Protein AF-A0A5J6Q6B4-F1 (afdb_monomer)

Mean predicted aligned error: 4.1 Å

Solvent-accessible surface area (backbone atoms only — not comparable to full-atom values): 9419 Å² total; per-residue (Å²): 109,71,76,55,42,54,51,43,48,58,53,52,36,74,78,33,78,74,41,65,88,65,75,86,45,68,27,27,78,85,43,64,30,47,62,77,68,74,55,54,75,62,76,58,78,70,66,47,78,74,52,75,42,53,40,29,27,14,18,71,31,67,69,42,39,52,52,50,44,56,54,32,71,78,37,67,80,36,20,26,33,54,48,45,42,50,35,37,50,34,29,78,70,67,76,36,94,55,46,34,32,31,37,36,33,83,40,96,67,51,51,74,44,57,36,27,33,21,78,83,72,52,39,29,32,73,55,96,90,38,59,38,54,40,46,49,38,49,45,4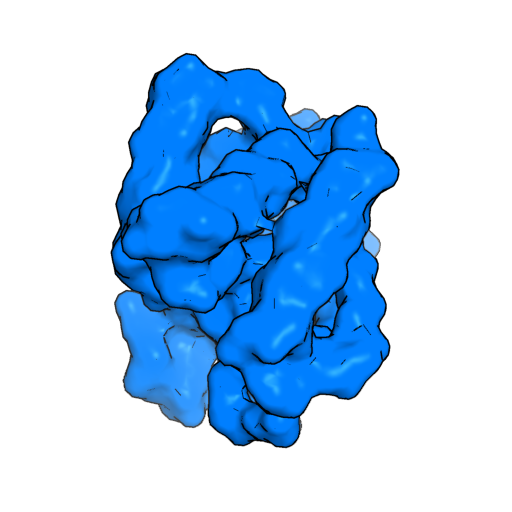5,18,54,29,48,28,36,54,97,66,94,32,43,78,76,57,64,53,90,35,30,29,35,75,36,96,35,63,73,60,23,72,77,85

Radius of gyration: 15.48 Å; Cα contacts (8 Å, |Δi|>4): 345; chains: 1; bounding box: 38×37×41 Å

Secondary structure (DSSP, 8-state):
-HHHHHHHHHHHHHH-GGGTTPPP----SSSBSHHHHH--SS-SS-EEEEEEEEEEEEEE-HHHHHHHHHHHHH-TT-BHHHHHHHHHHHHHTTS-S---SEEEE--SSPEEEEEEEETTS-EEEEETTEEEE-EEHHHHGGGEEE-SSS-TT---TT-EEEE-SSHHHHHT-

pLDDT: mean 91.41, std 6.98, range [63.97, 98.31]

Structure (mmCIF, N/CA/C/O backbone):
data_AF-A0A5J6Q6B4-F1
#
_entry.id   AF-A0A5J6Q6B4-F1
#
loop_
_atom_site.group_PDB
_atom_site.id
_atom_site.type_symbol
_atom_site.label_atom_id
_atom_site.label_alt_id
_atom_site.label_comp_id
_atom_site.label_asym_id
_atom_site.label_entity_id
_atom_site.label_seq_id
_atom_site.pdbx_PDB_ins_code
_atom_site.Cartn_x
_atom_site.Cartn_y
_atom_site.Cartn_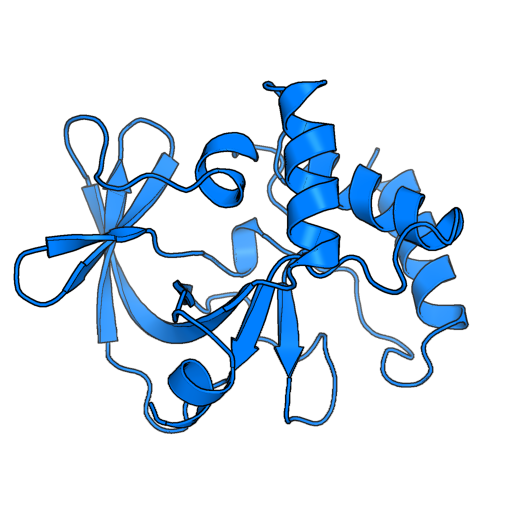z
_atom_site.occupancy
_atom_site.B_iso_or_equiv
_atom_site.auth_seq_id
_atom_site.auth_comp_id
_atom_site.auth_asym_id
_atom_site.auth_atom_id
_atom_site.pdbx_PDB_model_num
ATOM 1 N N . MET A 1 1 ? -0.002 9.922 18.177 1.00 70.31 1 MET A N 1
ATOM 2 C CA . MET A 1 1 ? -0.446 9.210 16.957 1.00 70.31 1 MET A CA 1
ATOM 3 C C . MET A 1 1 ? -0.361 7.689 17.109 1.00 70.31 1 MET A C 1
ATOM 5 O O . MET A 1 1 ? -1.382 7.039 16.947 1.00 70.31 1 MET A O 1
ATOM 9 N N . GLU A 1 2 ? 0.785 7.108 17.491 1.00 70.81 2 GLU A N 1
ATOM 10 C CA . GLU A 1 2 ? 0.949 5.637 17.597 1.00 70.81 2 GLU A CA 1
ATOM 11 C C . GLU A 1 2 ? -0.019 4.960 18.585 1.00 70.81 2 GLU A C 1
ATOM 13 O O . GLU A 1 2 ? -0.720 4.022 18.220 1.00 70.81 2 GLU A O 1
ATOM 18 N N . LYS A 1 3 ? -0.184 5.511 19.796 1.00 77.00 3 LYS A N 1
ATOM 19 C CA . LYS A 1 3 ? -1.191 5.011 20.755 1.00 77.00 3 LYS A CA 1
ATOM 20 C C . LYS A 1 3 ? -2.625 5.053 20.200 1.00 77.00 3 LYS A C 1
ATOM 22 O O . LYS A 1 3 ? -3.448 4.216 20.550 1.00 77.00 3 LYS A O 1
ATOM 27 N N . SER A 1 4 ? -2.921 6.022 19.329 1.00 90.31 4 SER A N 1
ATOM 28 C CA . SER A 1 4 ? -4.249 6.184 18.724 1.00 90.31 4 SER A CA 1
ATOM 29 C C . SER A 1 4 ? -4.493 5.163 17.610 1.00 90.31 4 SER A C 1
ATOM 31 O O . SER A 1 4 ? -5.561 4.560 17.587 1.00 90.31 4 SER A O 1
ATOM 33 N N . ILE A 1 5 ? -3.512 4.902 16.735 1.00 93.56 5 ILE A N 1
ATOM 34 C CA . ILE A 1 5 ? -3.674 3.895 15.671 1.00 93.56 5 ILE A CA 1
ATOM 35 C C . ILE A 1 5 ? -3.761 2.472 16.240 1.00 93.56 5 ILE A C 1
ATOM 37 O O . ILE A 1 5 ? -4.563 1.678 15.761 1.00 93.56 5 ILE A O 1
ATOM 41 N N . GLU A 1 6 ? -3.015 2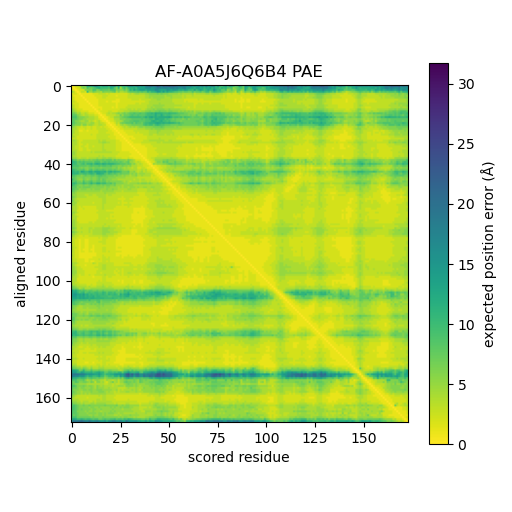.157 17.304 1.00 94.00 6 GLU A N 1
ATOM 42 C CA . GLU A 1 6 ? -3.140 0.860 17.983 1.00 94.00 6 GLU A CA 1
ATOM 43 C C . GLU A 1 6 ? -4.516 0.656 18.617 1.00 94.00 6 GLU A C 1
ATOM 45 O O . GLU A 1 6 ? -5.052 -0.450 18.592 1.00 94.00 6 GLU A O 1
ATOM 50 N N . MET A 1 7 ? -5.099 1.714 19.182 1.00 94.56 7 MET A N 1
ATOM 51 C CA . MET A 1 7 ? -6.453 1.661 19.723 1.00 94.56 7 MET A CA 1
ATOM 52 C C . MET A 1 7 ? -7.480 1.394 18.618 1.00 94.56 7 MET A C 1
ATOM 54 O O . MET A 1 7 ? -8.309 0.504 18.779 1.00 94.56 7 MET A O 1
ATOM 58 N N . LEU A 1 8 ? -7.393 2.103 17.487 1.00 95.31 8 LEU A N 1
ATOM 59 C CA . LEU A 1 8 ? -8.273 1.873 16.335 1.00 95.31 8 LEU A CA 1
ATOM 60 C C . LEU A 1 8 ? -8.125 0.454 15.776 1.00 95.31 8 LEU A C 1
ATOM 62 O O . LEU A 1 8 ? -9.121 -0.186 15.457 1.00 95.31 8 LEU A O 1
ATOM 66 N N . TRP A 1 9 ? -6.896 -0.062 15.714 1.00 95.19 9 TRP A N 1
ATOM 67 C CA . TRP A 1 9 ? -6.642 -1.446 15.323 1.00 95.19 9 TRP A CA 1
ATOM 68 C C . TRP A 1 9 ?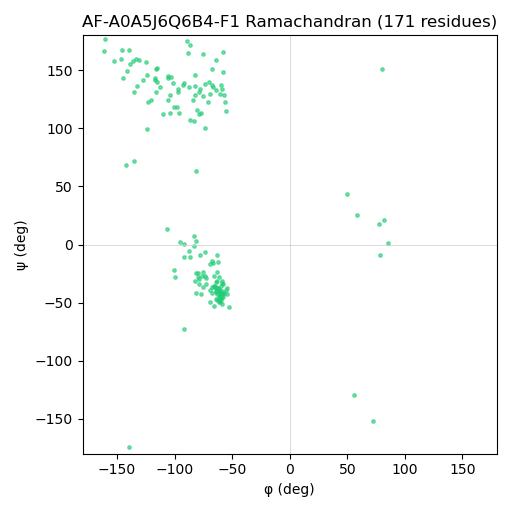 -7.320 -2.434 16.269 1.00 95.19 9 TRP A C 1
ATOM 70 O O . TRP A 1 9 ? -8.050 -3.308 15.822 1.00 95.19 9 TRP A O 1
ATOM 80 N N . LYS A 1 10 ? -7.145 -2.268 17.586 1.00 93.75 10 LYS A N 1
ATOM 81 C CA . LYS A 1 10 ? -7.800 -3.124 18.587 1.00 93.75 10 LYS A CA 1
ATOM 82 C C . LYS A 1 10 ? -9.323 -3.090 18.487 1.00 93.75 10 LYS A C 1
ATOM 84 O O . LYS A 1 10 ? -9.944 -4.094 18.810 1.00 93.75 10 LYS A O 1
ATOM 89 N N . LEU A 1 11 ? -9.913 -1.958 18.102 1.00 93.06 11 LEU A N 1
ATOM 90 C CA . LEU A 1 11 ? -11.351 -1.870 17.851 1.00 93.06 11 LEU A CA 1
ATOM 91 C C . LEU A 1 11 ? -11.734 -2.658 16.599 1.00 93.06 11 LEU A C 1
ATOM 93 O O . LEU A 1 11 ? -12.592 -3.522 16.694 1.00 93.06 11 LEU A O 1
ATOM 97 N N . TYR A 1 12 ? -11.027 -2.457 15.486 1.00 92.44 12 TYR A N 1
ATOM 98 C CA . TYR A 1 12 ? -11.245 -3.230 14.260 1.00 92.44 12 TYR A CA 1
ATOM 99 C C . TYR A 1 12 ? -11.146 -4.750 14.491 1.00 92.44 12 TYR A C 1
ATOM 101 O O . TYR A 1 12 ? -12.014 -5.492 14.050 1.00 92.44 12 TYR A O 1
ATOM 109 N N . LEU A 1 13 ? -10.165 -5.215 15.274 1.00 92.25 13 LEU A N 1
ATOM 110 C CA . LEU A 1 13 ? -10.020 -6.637 15.616 1.00 92.25 13 LEU A CA 1
ATOM 111 C C . LEU A 1 13 ? -11.185 -7.232 16.416 1.00 92.25 13 LEU A C 1
ATOM 113 O O . LEU A 1 13 ? -11.331 -8.450 16.454 1.00 92.25 13 LEU A O 1
ATOM 117 N N . LYS A 1 14 ? -11.962 -6.415 17.135 1.00 90.06 14 LYS A N 1
ATOM 118 C CA . LYS A 1 14 ? -13.139 -6.919 17.861 1.00 90.06 14 LYS A CA 1
ATOM 119 C C . LYS A 1 14 ? -14.270 -7.273 16.906 1.00 90.06 14 LYS A C 1
ATOM 121 O O . LYS A 1 14 ? -15.056 -8.160 17.225 1.00 90.06 14 LYS A O 1
ATOM 126 N N . ASP A 1 15 ? -14.318 -6.585 15.772 1.00 85.00 15 ASP A N 1
ATOM 127 C CA . ASP A 1 15 ? -15.371 -6.718 14.773 1.00 85.00 15 ASP A CA 1
ATOM 128 C C . ASP A 1 15 ? -15.020 -7.766 13.699 1.00 85.00 15 ASP A C 1
ATOM 130 O O . ASP A 1 15 ? -15.891 -8.156 12.925 1.00 85.00 15 ASP A O 1
ATOM 134 N N . ASP A 1 16 ? -13.769 -8.246 13.670 1.00 83.00 16 ASP A N 1
ATOM 135 C CA . ASP A 1 16 ? -13.255 -9.196 12.677 1.00 83.00 16 ASP A CA 1
ATOM 136 C C . ASP A 1 16 ? -12.676 -10.466 13.352 1.00 83.00 16 ASP A C 1
ATOM 138 O O . ASP A 1 16 ? -11.543 -10.450 13.855 1.00 83.00 16 ASP A O 1
ATOM 142 N N . PRO A 1 17 ? -13.440 -11.578 13.409 1.00 78.19 17 PRO A N 1
ATOM 143 C CA . PRO A 1 17 ? -13.019 -12.799 14.095 1.00 78.19 17 PRO A CA 1
ATOM 144 C C . PRO A 1 17 ? -11.805 -13.466 13.440 1.00 78.19 17 PRO A C 1
ATOM 146 O O . PRO A 1 17 ? -11.020 -14.102 14.150 1.00 78.19 17 PRO A O 1
ATOM 149 N N . ASP A 1 18 ? -11.607 -13.270 12.133 1.00 80.81 18 ASP A N 1
ATOM 150 C CA . ASP A 1 18 ? -10.464 -13.815 11.398 1.00 80.81 18 ASP A CA 1
ATOM 151 C C . ASP A 1 18 ? -9.162 -13.120 11.818 1.00 80.81 18 ASP A C 1
ATOM 153 O O . ASP A 1 18 ? -8.069 -13.630 11.615 1.00 80.81 18 ASP A O 1
ATOM 157 N N . LEU A 1 19 ? -9.233 -11.960 12.466 1.00 84.44 19 LEU A N 1
ATOM 158 C CA . LEU A 1 19 ? -8.049 -11.208 12.875 1.00 84.44 19 LEU A CA 1
ATOM 159 C C . LEU A 1 19 ? -7.774 -11.273 14.375 1.00 84.44 19 LEU A C 1
ATOM 161 O O . LEU A 1 19 ? -6.929 -10.533 14.895 1.00 84.44 19 LEU A O 1
ATOM 165 N N . LYS A 1 20 ? -8.433 -12.186 15.094 1.00 80.50 20 LYS A N 1
ATOM 166 C CA . LYS A 1 20 ? -8.276 -12.316 16.543 1.00 80.50 20 LYS A CA 1
ATOM 167 C C . LYS A 1 20 ? -6.804 -12.520 16.929 1.00 80.50 20 LYS A C 1
ATOM 169 O O . LYS A 1 20 ? -6.188 -13.540 16.644 1.00 80.50 20 LYS A O 1
ATOM 174 N N . GLY A 1 21 ? -6.247 -11.539 17.642 1.00 82.62 21 GLY A N 1
ATOM 175 C CA . GLY A 1 21 ? -4.860 -11.565 18.122 1.00 82.62 21 GLY A CA 1
ATOM 176 C C . GLY A 1 21 ? -3.809 -11.075 17.119 1.00 82.62 21 GLY A C 1
ATOM 177 O O . GLY A 1 21 ? -2.623 -11.047 17.461 1.00 82.62 21 GLY A O 1
ATOM 178 N N . ALA A 1 22 ? -4.206 -10.637 15.921 1.00 88.56 22 ALA A N 1
ATOM 179 C CA . ALA A 1 22 ? -3.281 -10.090 14.939 1.00 88.56 22 ALA A CA 1
ATOM 180 C C . ALA A 1 22 ? -2.619 -8.794 15.444 1.00 88.56 22 ALA A C 1
ATOM 182 O O . ALA A 1 22 ? -3.262 -7.872 15.951 1.00 88.56 22 ALA A O 1
ATOM 183 N N . LYS A 1 23 ? -1.294 -8.696 15.304 1.00 91.06 23 LYS A N 1
ATOM 184 C CA . LYS A 1 23 ? -0.546 -7.492 15.698 1.00 91.06 23 LYS A CA 1
ATOM 185 C C . LYS A 1 23 ? -0.613 -6.446 14.589 1.00 91.06 23 LYS A C 1
ATOM 187 O O . LYS A 1 23 ? -0.375 -6.772 13.431 1.00 91.06 23 LYS A O 1
ATOM 192 N N . LEU A 1 24 ? -0.832 -5.183 14.961 1.00 92.31 24 LEU A N 1
ATOM 193 C CA . LEU A 1 24 ? -0.841 -4.072 14.010 1.00 92.31 24 LEU A CA 1
ATOM 194 C C . LEU A 1 24 ? 0.481 -4.008 13.236 1.00 92.31 24 LEU A C 1
ATOM 196 O O . LEU A 1 24 ? 1.556 -3.833 13.820 1.00 92.31 24 LEU A O 1
ATOM 200 N N . ARG A 1 25 ? 0.400 -4.077 11.905 1.00 93.56 25 ARG A N 1
ATOM 201 C CA . ARG A 1 25 ? 1.533 -3.800 11.020 1.00 93.56 25 ARG A CA 1
ATOM 202 C C . ARG A 1 25 ? 1.605 -2.310 10.737 1.00 93.56 25 ARG A C 1
ATOM 204 O O . ARG A 1 25 ? 0.799 -1.713 10.031 1.00 93.56 25 ARG A O 1
ATOM 211 N N . LEU A 1 26 ? 2.598 -1.696 11.347 1.00 94.31 26 LEU A N 1
ATOM 212 C CA . LEU A 1 26 ? 2.772 -0.264 11.359 1.00 94.31 26 LEU A CA 1
ATOM 213 C C . LEU A 1 26 ? 3.340 0.255 10.013 1.00 94.31 26 LEU A C 1
ATOM 215 O O . LEU A 1 26 ? 4.505 0.018 9.721 1.00 94.31 26 LEU A O 1
ATOM 219 N N . ALA A 1 27 ? 2.554 1.027 9.251 1.00 96.69 27 ALA A N 1
ATOM 220 C CA . ALA A 1 27 ? 3.001 1.692 8.019 1.00 96.69 27 ALA A CA 1
ATOM 221 C C . ALA A 1 27 ? 4.097 2.759 8.245 1.00 96.69 27 ALA A C 1
ATOM 223 O O . ALA A 1 27 ? 4.259 3.297 9.336 1.00 96.69 27 ALA A O 1
ATOM 224 N N . SER A 1 28 ? 4.861 3.110 7.215 1.00 96.38 28 SER A N 1
ATOM 225 C CA . SER A 1 28 ? 5.997 4.029 7.335 1.00 96.38 28 SER A CA 1
ATOM 226 C C . SER A 1 28 ? 5.569 5.458 7.687 1.00 96.38 28 SER A C 1
ATOM 228 O O . SER A 1 28 ? 4.667 6.026 7.075 1.00 96.38 28 SER A O 1
ATOM 230 N N . ARG A 1 29 ? 6.282 6.071 8.639 1.00 96.25 29 ARG A N 1
ATOM 231 C CA . ARG A 1 29 ? 6.173 7.507 8.965 1.00 96.25 29 ARG A CA 1
ATOM 232 C C . ARG A 1 29 ? 7.073 8.402 8.107 1.00 96.25 29 ARG A C 1
ATOM 234 O O . ARG A 1 29 ? 6.988 9.614 8.211 1.00 96.25 29 ARG A O 1
ATOM 241 N N . ALA A 1 30 ? 7.987 7.809 7.341 1.00 94.50 30 ALA A N 1
ATOM 242 C CA . ALA A 1 30 ? 8.991 8.543 6.569 1.00 94.50 30 ALA A CA 1
ATOM 243 C C . ALA A 1 30 ? 8.621 8.663 5.085 1.00 94.50 30 ALA A C 1
ATOM 245 O O . ALA A 1 30 ? 9.110 9.548 4.395 1.00 94.50 30 ALA A O 1
ATOM 246 N N . LYS A 1 31 ? 7.762 7.765 4.588 1.00 95.38 31 LYS A N 1
ATOM 247 C CA . LYS A 1 31 ? 7.317 7.749 3.195 1.00 95.38 31 LYS A CA 1
ATOM 248 C C . LYS A 1 31 ? 5.968 8.455 3.096 1.00 95.38 31 LYS A C 1
ATOM 250 O O . LYS A 1 31 ? 5.065 8.162 3.885 1.00 95.38 31 LYS A O 1
ATOM 255 N N . LEU A 1 32 ? 5.846 9.373 2.135 1.00 96.50 32 LEU A N 1
ATOM 256 C CA . LEU A 1 32 ? 4.562 9.978 1.763 1.00 96.50 32 LEU A CA 1
ATOM 257 C C . LEU A 1 32 ? 3.574 8.880 1.343 1.00 96.50 32 LEU A C 1
ATOM 259 O O . LEU A 1 32 ? 3.966 7.748 1.136 1.00 96.50 32 LEU A O 1
ATOM 263 N N . ALA A 1 33 ? 2.284 9.156 1.244 1.00 97.19 33 ALA A N 1
ATOM 264 C CA . ALA A 1 33 ? 1.315 8.166 0.769 1.00 97.19 33 ALA A CA 1
ATOM 265 C C . ALA A 1 33 ? 0.952 8.369 -0.706 1.00 97.19 33 ALA A C 1
ATOM 267 O O . ALA A 1 33 ? 0.645 7.410 -1.416 1.00 97.19 33 ALA A O 1
ATOM 268 N N . LYS A 1 34 ? 1.037 9.615 -1.185 1.00 96.62 34 LYS A N 1
ATOM 269 C CA . LYS A 1 34 ? 0.559 10.022 -2.508 1.00 96.62 34 LYS A CA 1
ATOM 270 C C . LYS A 1 34 ? 1.097 9.166 -3.666 1.00 96.62 34 LYS A C 1
ATOM 272 O O . LYS A 1 34 ? 0.255 8.602 -4.360 1.00 96.62 34 LYS A O 1
ATOM 277 N N . PRO A 1 35 ? 2.420 8.972 -3.847 1.00 95.25 35 PRO A N 1
ATOM 278 C CA . PRO A 1 35 ? 2.947 8.171 -4.958 1.00 95.25 35 PRO A CA 1
ATOM 279 C C . PRO A 1 35 ? 2.378 6.748 -5.048 1.00 95.25 35 PRO A C 1
ATOM 281 O O . PRO A 1 35 ? 2.107 6.248 -6.137 1.00 95.25 35 PRO A O 1
ATOM 284 N N . TRP A 1 36 ? 2.149 6.103 -3.903 1.00 95.62 36 TRP A N 1
ATOM 285 C CA . TRP A 1 36 ? 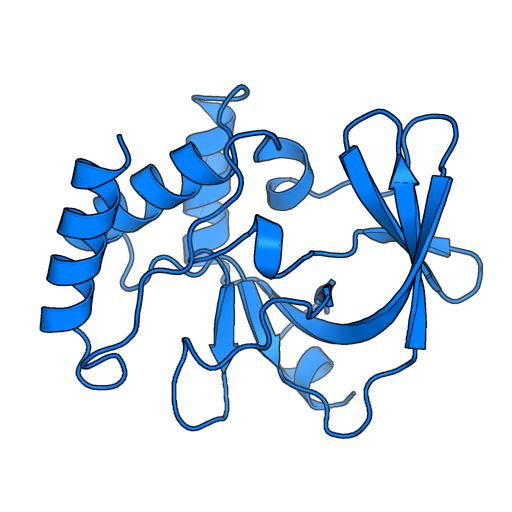1.645 4.732 -3.835 1.00 95.62 36 TRP A CA 1
ATOM 286 C C . TRP A 1 36 ? 0.147 4.653 -4.161 1.00 95.62 36 TRP A C 1
ATOM 288 O O . TRP A 1 36 ? -0.290 3.702 -4.808 1.00 95.62 36 TRP A O 1
ATOM 298 N N . VAL A 1 37 ? -0.634 5.655 -3.743 1.00 96.31 37 VAL A N 1
ATOM 299 C CA . VAL A 1 37 ? -2.098 5.709 -3.917 1.00 96.31 37 VAL A CA 1
ATOM 300 C C . VAL A 1 37 ? -2.508 6.192 -5.312 1.00 96.31 37 VAL A C 1
ATOM 302 O O . VAL A 1 37 ? -3.442 5.653 -5.913 1.00 96.31 37 VAL A O 1
ATOM 305 N N . THR A 1 38 ? -1.831 7.212 -5.845 1.00 93.12 38 THR A N 1
ATOM 306 C CA . THR A 1 38 ? -2.122 7.729 -7.194 1.00 93.12 38 THR A CA 1
ATOM 307 C C . THR A 1 38 ? -1.491 6.869 -8.281 1.00 93.12 38 THR A C 1
ATOM 309 O O . THR A 1 38 ? -1.991 6.844 -9.401 1.00 93.12 38 THR A O 1
ATOM 312 N N . GLY A 1 39 ? -0.426 6.142 -7.938 1.00 87.94 39 GLY A N 1
ATOM 313 C CA . GLY A 1 39 ? 0.430 5.458 -8.894 1.00 87.94 39 GLY A CA 1
ATOM 314 C C . GLY A 1 39 ? 1.425 6.423 -9.537 1.00 87.94 39 GLY A C 1
ATOM 315 O O . GLY A 1 39 ? 1.165 7.621 -9.682 1.00 87.94 39 GLY A O 1
ATOM 316 N N . VAL A 1 40 ? 2.579 5.883 -9.922 1.00 88.06 40 VAL A N 1
ATOM 317 C CA . VAL A 1 40 ? 3.609 6.571 -10.705 1.00 88.06 40 VAL A CA 1
ATOM 318 C C . VAL A 1 40 ? 4.077 5.603 -11.786 1.00 88.06 40 VAL A C 1
ATOM 320 O O . VAL A 1 40 ? 4.353 4.439 -11.496 1.00 88.06 40 VAL A O 1
ATOM 323 N N . ALA A 1 41 ? 4.133 6.064 -13.035 1.00 85.19 41 ALA A N 1
ATOM 324 C CA . ALA A 1 41 ? 4.453 5.205 -14.176 1.00 85.19 41 ALA A CA 1
ATOM 325 C C . ALA A 1 41 ? 5.952 4.872 -14.285 1.00 85.19 41 ALA A C 1
ATOM 327 O O . ALA A 1 41 ? 6.313 3.831 -14.829 1.00 85.19 41 ALA A O 1
ATOM 328 N N . SER A 1 42 ? 6.829 5.742 -13.778 1.00 90.75 42 SER A N 1
ATOM 329 C CA . SER A 1 42 ? 8.281 5.597 -13.893 1.00 90.75 42 SER A CA 1
ATOM 330 C C . SER A 1 42 ? 9.026 6.286 -12.742 1.00 90.75 42 SER A C 1
ATOM 332 O O . SER A 1 42 ? 8.481 7.224 -12.158 1.00 90.75 42 SER A O 1
ATOM 334 N N . PRO A 1 43 ? 10.273 5.877 -12.450 1.00 92.94 43 PRO A N 1
ATOM 335 C CA . PRO A 1 43 ? 11.113 6.533 -11.453 1.00 92.94 43 PRO A CA 1
ATOM 336 C C . PRO A 1 43 ? 11.341 8.015 -11.739 1.00 92.94 43 PRO A C 1
ATOM 338 O O . PRO A 1 43 ? 11.432 8.421 -12.902 1.00 92.94 43 PRO A O 1
ATOM 341 N N . GLN A 1 44 ? 11.490 8.808 -10.679 1.00 91.31 44 GLN A N 1
ATOM 342 C CA . GLN A 1 44 ? 11.911 10.202 -10.783 1.00 91.31 44 GLN A CA 1
ATOM 343 C C . GLN A 1 44 ? 13.421 10.329 -10.565 1.00 91.31 44 GLN A C 1
ATOM 345 O O . GLN A 1 44 ? 13.932 10.113 -9.466 1.00 91.31 44 GLN A O 1
ATOM 350 N N . GLY A 1 45 ? 14.136 10.713 -11.625 1.00 89.12 45 GLY A N 1
ATOM 351 C CA . GLY A 1 45 ? 15.587 10.881 -11.591 1.00 89.12 45 GLY A CA 1
ATOM 352 C C . GLY A 1 45 ? 16.347 9.553 -11.531 1.00 89.12 45 GLY A C 1
ATOM 353 O O . GLY A 1 45 ? 15.895 8.530 -12.049 1.00 89.12 45 GLY A O 1
ATOM 354 N N . THR A 1 46 ? 17.540 9.587 -10.938 1.00 91.69 46 THR A N 1
ATOM 355 C CA . THR A 1 46 ? 18.405 8.411 -10.806 1.00 91.69 46 THR A CA 1
ATOM 356 C C . THR A 1 46 ? 17.822 7.418 -9.809 1.00 91.69 46 THR A C 1
ATOM 358 O O . THR A 1 46 ? 17.330 7.800 -8.749 1.00 91.69 46 THR A O 1
ATOM 361 N N . THR A 1 47 ? 17.923 6.131 -10.132 1.00 94.75 47 THR A N 1
ATOM 362 C CA . THR A 1 47 ? 17.527 5.052 -9.228 1.00 94.75 47 THR A CA 1
ATOM 363 C C . THR A 1 47 ? 18.728 4.344 -8.629 1.00 94.75 47 THR A C 1
ATOM 365 O O . THR A 1 47 ? 19.682 4.043 -9.350 1.00 94.75 47 THR A O 1
ATOM 368 N N . THR A 1 48 ? 18.612 3.946 -7.370 1.00 95.12 48 THR A N 1
ATOM 369 C CA . THR A 1 48 ? 19.571 3.074 -6.690 1.00 95.12 48 THR A CA 1
ATOM 370 C C . THR A 1 48 ? 18.989 1.671 -6.587 1.00 95.12 48 THR A C 1
ATOM 372 O O . THR A 1 48 ? 17.858 1.494 -6.138 1.00 95.12 48 THR A O 1
ATOM 375 N N . MET A 1 49 ? 19.741 0.655 -7.014 1.00 95.00 49 MET A N 1
ATOM 376 C CA . MET A 1 49 ? 19.348 -0.738 -6.791 1.00 95.00 49 MET A CA 1
ATOM 377 C C . MET A 1 49 ? 19.457 -1.063 -5.297 1.00 95.00 49 MET A C 1
ATOM 379 O O . MET A 1 49 ? 20.496 -0.817 -4.690 1.00 95.00 49 MET A O 1
ATOM 383 N N . LEU A 1 50 ? 18.398 -1.629 -4.721 1.00 92.50 50 LEU A N 1
ATOM 384 C CA . LEU A 1 50 ? 18.362 -2.060 -3.326 1.00 92.50 50 LEU A CA 1
ATOM 385 C C . LEU A 1 50 ? 18.788 -3.526 -3.198 1.00 92.50 50 LEU A C 1
ATOM 387 O O . LEU A 1 50 ? 19.872 -3.834 -2.713 1.00 92.50 50 LEU A O 1
ATOM 391 N N . SER A 1 51 ? 17.929 -4.449 -3.631 1.00 91.88 51 SER A N 1
ATOM 392 C CA . SER A 1 51 ? 18.158 -5.890 -3.515 1.00 91.88 51 SER A CA 1
ATOM 393 C C . SER A 1 51 ? 17.262 -6.680 -4.468 1.00 91.88 51 SER A C 1
ATOM 395 O O . SER A 1 51 ? 16.308 -6.151 -5.044 1.00 91.88 51 SER A O 1
ATOM 397 N N . ASN A 1 52 ? 17.579 -7.965 -4.644 1.00 92.94 52 ASN A N 1
ATOM 398 C CA . ASN A 1 52 ? 16.691 -8.902 -5.320 1.00 92.94 52 ASN A CA 1
ATOM 399 C C . ASN A 1 52 ? 15.670 -9.452 -4.325 1.00 92.94 52 ASN A C 1
ATOM 401 O O . ASN A 1 52 ? 16.051 -10.037 -3.312 1.00 92.94 52 ASN A O 1
ATOM 405 N N . VAL A 1 53 ? 14.387 -9.302 -4.640 1.00 90.69 53 VAL A N 1
ATOM 406 C CA . VAL A 1 53 ? 13.282 -9.748 -3.783 1.00 90.69 53 VAL A CA 1
ATOM 407 C C . VAL A 1 53 ? 12.266 -10.546 -4.584 1.00 90.69 53 VAL A C 1
ATOM 409 O O . VAL A 1 53 ? 12.187 -10.438 -5.810 1.00 90.69 53 VAL A O 1
ATOM 412 N N . GLU A 1 54 ? 11.485 -11.349 -3.877 1.00 90.38 54 GLU A N 1
ATOM 413 C CA . GLU A 1 54 ? 10.335 -12.049 -4.432 1.00 90.38 54 GLU A CA 1
ATOM 414 C C . GLU A 1 54 ? 9.171 -11.078 -4.630 1.00 90.38 54 GLU A C 1
ATOM 416 O O . GLU A 1 54 ? 8.809 -10.314 -3.734 1.00 90.38 54 GLU A O 1
ATOM 421 N N . ILE A 1 55 ? 8.628 -11.081 -5.849 1.00 90.94 55 ILE A N 1
ATOM 422 C CA . ILE A 1 55 ? 7.529 -10.211 -6.251 1.00 90.94 55 ILE A CA 1
ATOM 423 C C . ILE A 1 55 ? 6.245 -11.026 -6.305 1.00 90.94 55 ILE A C 1
ATOM 425 O O . ILE A 1 55 ? 6.071 -11.884 -7.176 1.00 90.94 55 ILE A O 1
ATOM 429 N N . HIS A 1 56 ? 5.329 -10.699 -5.406 1.00 91.81 56 HIS A N 1
ATOM 430 C CA . HIS A 1 56 ? 3.978 -11.234 -5.376 1.00 91.81 56 HIS A CA 1
ATOM 431 C C . HIS A 1 56 ? 3.038 -10.415 -6.266 1.00 91.81 56 HIS A C 1
ATOM 433 O O . HIS A 1 56 ? 3.384 -9.350 -6.796 1.00 91.81 56 HIS A O 1
ATOM 439 N N . LYS A 1 57 ? 1.822 -10.929 -6.435 1.00 91.88 57 LYS A N 1
ATOM 440 C CA . LYS A 1 57 ? 0.772 -10.285 -7.217 1.00 91.88 57 LYS A CA 1
ATOM 441 C C . LYS A 1 57 ? -0.268 -9.700 -6.291 1.00 91.88 57 LYS A C 1
ATOM 443 O O . LYS A 1 57 ? -0.553 -10.246 -5.232 1.00 91.88 57 LYS A O 1
ATOM 448 N N . ALA A 1 58 ? -0.819 -8.572 -6.687 1.00 94.12 58 ALA A N 1
ATOM 449 C CA . ALA A 1 58 ? -1.837 -7.895 -5.919 1.00 94.12 58 ALA A CA 1
ATOM 450 C C . ALA A 1 58 ? -2.838 -7.223 -6.844 1.00 94.12 58 ALA A C 1
ATOM 452 O O . ALA A 1 58 ? -2.597 -7.064 -8.038 1.00 94.12 58 ALA A O 1
ATOM 453 N N . TRP A 1 59 ? -3.949 -6.793 -6.279 1.00 95.31 59 TRP A N 1
ATOM 454 C CA . TRP A 1 59 ? -4.904 -5.920 -6.938 1.00 95.31 59 TRP A CA 1
ATOM 455 C C . TRP A 1 59 ? -5.402 -4.885 -5.940 1.00 95.31 59 TRP A C 1
ATOM 457 O O . TRP A 1 59 ? -5.145 -4.953 -4.735 1.00 95.31 59 TRP A O 1
ATOM 467 N N . THR A 1 60 ? -6.073 -3.867 -6.451 1.00 95.75 60 THR A N 1
ATOM 468 C CA . THR A 1 60 ? -6.620 -2.800 -5.621 1.00 95.75 60 THR A CA 1
ATOM 469 C C . THR A 1 60 ? -7.959 -3.225 -5.028 1.00 95.75 60 THR A C 1
ATOM 471 O O . THR A 1 60 ? -8.747 -3.911 -5.674 1.00 95.75 60 THR A O 1
ATOM 474 N N . ASN A 1 61 ? -8.243 -2.782 -3.806 1.00 96.00 61 ASN A N 1
ATOM 475 C CA . ASN A 1 61 ? -9.604 -2.698 -3.292 1.00 96.00 61 ASN A CA 1
ATOM 476 C C . ASN A 1 61 ? -10.208 -1.379 -3.810 1.00 96.00 61 ASN A C 1
ATOM 478 O O . ASN A 1 61 ? -9.816 -0.321 -3.312 1.00 96.00 61 ASN A O 1
ATOM 482 N N . PRO A 1 62 ? -11.125 -1.381 -4.799 1.00 95.62 62 PRO A N 1
ATOM 483 C CA . PRO A 1 62 ? -11.541 -0.142 -5.458 1.00 95.62 62 PRO A CA 1
ATOM 484 C C . PRO A 1 62 ? -12.210 0.856 -4.506 1.00 95.62 62 PRO A C 1
ATOM 486 O O . PRO A 1 62 ? -11.960 2.059 -4.601 1.00 95.62 62 PRO A O 1
ATOM 489 N N . HIS A 1 63 ? -13.012 0.363 -3.556 1.00 96.69 63 HIS A N 1
ATOM 490 C CA . HIS A 1 63 ? -13.696 1.201 -2.567 1.00 96.69 63 HIS A CA 1
ATOM 491 C C . HIS A 1 63 ? -12.699 1.878 -1.623 1.00 96.69 63 HIS A C 1
ATOM 493 O O . HIS A 1 63 ? -12.670 3.105 -1.514 1.00 96.69 63 HIS A O 1
ATOM 499 N N . ALA A 1 64 ? -11.817 1.089 -1.004 1.00 97.19 64 ALA A N 1
ATOM 500 C CA . ALA A 1 64 ? -10.800 1.611 -0.095 1.00 97.19 64 ALA A CA 1
ATOM 501 C C . ALA A 1 64 ? -9.786 2.515 -0.813 1.00 97.19 64 ALA A C 1
ATOM 503 O O . ALA A 1 64 ? -9.371 3.532 -0.259 1.00 97.19 64 ALA A O 1
ATOM 504 N N . LEU A 1 65 ? -9.428 2.202 -2.063 1.00 97.62 65 LEU A N 1
ATOM 505 C CA . LEU A 1 65 ? -8.557 3.045 -2.879 1.00 97.62 65 LEU A CA 1
ATOM 506 C C . LEU A 1 65 ? -9.197 4.401 -3.185 1.00 97.62 65 LEU A C 1
ATOM 508 O O . LEU A 1 65 ? -8.509 5.417 -3.128 1.00 97.62 65 LEU A O 1
ATOM 512 N N . ASN A 1 66 ? -10.496 4.441 -3.488 1.00 97.94 66 ASN A N 1
ATOM 513 C CA . ASN A 1 66 ? -11.209 5.696 -3.716 1.00 97.94 66 ASN A CA 1
ATOM 514 C C . ASN A 1 66 ? -11.226 6.573 -2.454 1.00 97.94 66 ASN A C 1
ATOM 516 O O . ASN A 1 66 ? -10.976 7.774 -2.530 1.00 97.94 66 ASN A O 1
ATOM 520 N N . ILE A 1 67 ? -11.455 5.969 -1.284 1.00 98.31 67 ILE A N 1
ATOM 521 C CA . ILE A 1 67 ? -11.367 6.671 0.003 1.00 98.31 67 ILE A CA 1
ATOM 522 C C . ILE A 1 67 ? -9.945 7.197 0.220 1.00 98.31 67 ILE A C 1
ATOM 524 O O . ILE A 1 67 ? -9.769 8.383 0.489 1.00 98.31 67 ILE A O 1
ATOM 528 N N . ALA A 1 68 ? -8.928 6.351 0.032 1.00 98.25 68 ALA A N 1
ATOM 529 C CA . ALA A 1 68 ? -7.532 6.745 0.178 1.00 98.25 68 ALA A CA 1
ATOM 530 C C . ALA A 1 68 ? -7.161 7.904 -0.760 1.00 98.25 68 ALA A C 1
ATOM 532 O O . ALA A 1 68 ? -6.519 8.856 -0.323 1.00 98.25 68 ALA A O 1
ATOM 533 N N . ARG A 1 69 ? -7.604 7.874 -2.024 1.00 98.06 69 ARG A N 1
ATOM 534 C CA . ARG A 1 69 ? -7.386 8.964 -2.989 1.00 98.06 69 ARG A CA 1
ATOM 535 C C . ARG A 1 69 ? -7.982 10.276 -2.499 1.00 98.06 69 ARG A C 1
ATOM 537 O O . ARG A 1 69 ? -7.240 11.244 -2.393 1.00 98.06 69 ARG A O 1
ATOM 544 N N . LYS A 1 70 ? -9.256 10.286 -2.097 1.00 97.94 70 LYS A N 1
ATOM 545 C CA . LYS A 1 70 ? -9.919 11.487 -1.557 1.00 97.94 70 LYS A CA 1
ATOM 546 C C . LYS A 1 70 ? -9.208 12.034 -0.315 1.00 97.94 70 LYS A C 1
ATOM 548 O O . LYS A 1 70 ? -8.985 13.239 -0.203 1.00 97.94 70 LYS A O 1
ATOM 553 N N . THR A 1 71 ? -8.795 11.149 0.596 1.00 97.75 71 THR A N 1
ATOM 554 C CA . THR A 1 71 ? -8.025 11.527 1.792 1.00 97.75 71 THR A CA 1
ATOM 555 C C . THR A 1 71 ? -6.710 12.211 1.418 1.00 97.75 71 THR A C 1
ATOM 557 O O . THR A 1 71 ? -6.371 13.244 1.998 1.00 97.75 71 THR A O 1
ATOM 560 N N . ILE A 1 72 ? -5.981 11.662 0.443 1.00 97.31 72 ILE A N 1
ATOM 561 C CA . ILE A 1 72 ? -4.701 12.205 -0.029 1.00 97.31 72 ILE A CA 1
ATOM 562 C C . ILE A 1 72 ? -4.873 13.480 -0.856 1.00 97.31 72 ILE A C 1
ATOM 564 O O . ILE A 1 72 ? -4.030 14.366 -0.767 1.00 97.31 72 ILE A O 1
ATOM 568 N N . GLU A 1 73 ? -5.946 13.614 -1.630 1.00 96.56 73 GLU A N 1
ATOM 569 C CA . GLU A 1 73 ? -6.266 14.850 -2.355 1.00 96.56 73 GLU A CA 1
ATOM 570 C C . GLU A 1 73 ? -6.460 16.017 -1.387 1.00 96.56 73 GLU A C 1
ATOM 572 O O . GLU A 1 73 ? -5.908 17.094 -1.602 1.00 96.56 73 GLU A O 1
ATOM 577 N N . SER A 1 74 ? -7.160 15.777 -0.275 1.00 97.12 74 SER A N 1
ATOM 578 C CA . SER A 1 74 ? -7.323 16.775 0.789 1.00 97.12 74 SER A CA 1
ATOM 579 C C . SER A 1 74 ? -6.052 16.974 1.624 1.00 97.12 74 SER A C 1
ATOM 581 O O . SER A 1 74 ? -5.839 18.051 2.173 1.00 97.12 74 SER A O 1
ATOM 583 N N . ASN A 1 75 ? -5.188 15.957 1.717 1.00 96.94 75 ASN A N 1
ATOM 584 C CA . ASN A 1 75 ? -3.990 15.973 2.558 1.00 96.94 75 ASN A CA 1
ATOM 585 C C . ASN A 1 75 ? -2.759 15.424 1.812 1.00 96.94 75 ASN A C 1
ATOM 587 O O . ASN A 1 75 ? -2.254 14.342 2.129 1.00 96.94 75 ASN A O 1
ATOM 591 N N . PRO A 1 76 ? -2.204 16.166 0.837 1.00 95.56 76 PRO A N 1
ATOM 592 C CA . PRO A 1 76 ? -1.167 15.648 -0.062 1.00 95.56 76 PRO A CA 1
ATOM 593 C C . PRO A 1 76 ? 0.169 15.338 0.625 1.00 95.56 76 PRO A C 1
ATOM 595 O O . PRO A 1 76 ? 1.007 14.647 0.047 1.00 95.56 76 PRO A O 1
ATOM 598 N N . LYS A 1 77 ? 0.376 15.850 1.845 1.00 96.75 77 LYS A N 1
ATOM 599 C CA . LYS A 1 77 ? 1.578 15.628 2.662 1.00 96.75 77 LYS A CA 1
ATOM 600 C C . LYS A 1 77 ? 1.460 14.440 3.617 1.00 96.75 77 LYS A C 1
ATOM 602 O O . LYS A 1 77 ? 2.411 14.180 4.346 1.00 96.75 77 LYS A O 1
ATOM 607 N N . PHE A 1 78 ? 0.332 13.727 3.621 1.00 97.69 78 PHE A N 1
ATOM 608 C CA . PHE A 1 78 ? 0.183 12.548 4.464 1.00 97.69 78 PHE A CA 1
ATOM 609 C C . PHE A 1 78 ? 1.244 11.503 4.146 1.00 97.69 78 PHE A C 1
ATOM 611 O O . PHE A 1 78 ? 1.497 11.151 2.991 1.00 97.69 78 PHE A O 1
ATOM 618 N N . THR A 1 79 ? 1.828 10.983 5.212 1.00 97.81 79 THR A N 1
ATOM 619 C CA . THR A 1 79 ? 2.650 9.782 5.241 1.00 97.81 79 THR A CA 1
ATOM 620 C C . THR A 1 79 ? 1.779 8.532 5.146 1.00 97.81 79 THR A C 1
ATOM 622 O O . THR A 1 79 ? 0.569 8.568 5.394 1.00 97.81 79 THR A O 1
ATOM 625 N N . LEU A 1 80 ? 2.382 7.383 4.829 1.00 97.69 80 LEU A N 1
ATOM 626 C CA . LEU A 1 80 ? 1.670 6.095 4.857 1.00 97.69 80 LEU A CA 1
ATOM 627 C C . LEU A 1 80 ? 1.085 5.795 6.247 1.00 97.69 80 LEU A C 1
ATOM 629 O O . LEU A 1 80 ? -0.002 5.223 6.345 1.00 97.69 80 LEU A O 1
ATOM 633 N N . ARG A 1 81 ? 1.769 6.216 7.319 1.00 97.69 81 ARG A N 1
ATOM 634 C CA . ARG A 1 81 ? 1.287 6.151 8.708 1.00 97.69 81 ARG A CA 1
ATOM 635 C C . ARG A 1 81 ? -0.001 6.944 8.919 1.00 97.69 81 ARG A C 1
ATOM 637 O O . ARG A 1 81 ? -0.929 6.438 9.545 1.00 97.69 81 ARG A O 1
ATOM 644 N N . GLU A 1 82 ? -0.046 8.180 8.441 1.00 98.06 82 GLU A N 1
ATOM 645 C CA . GLU A 1 82 ? -1.217 9.050 8.600 1.00 98.06 82 GLU A CA 1
ATOM 646 C C . GLU A 1 82 ? -2.388 8.552 7.756 1.00 98.06 82 GLU A C 1
ATOM 648 O O . GLU A 1 82 ? -3.519 8.505 8.239 1.00 98.06 82 GLU A O 1
ATOM 653 N N . LEU A 1 83 ? -2.111 8.066 6.541 1.00 98.12 83 LEU A N 1
ATOM 654 C CA . LEU A 1 83 ? -3.128 7.409 5.728 1.00 98.12 83 LEU A CA 1
ATOM 655 C C . LEU A 1 83 ? -3.694 6.166 6.427 1.00 98.12 83 LEU A C 1
ATOM 657 O O . LEU A 1 83 ? -4.906 5.998 6.460 1.00 98.12 83 LEU A O 1
ATOM 661 N N . SER A 1 84 ? -2.858 5.310 7.023 1.00 97.62 84 SER A N 1
ATOM 662 C CA . SER A 1 84 ? -3.351 4.119 7.737 1.00 97.62 84 SER A CA 1
ATOM 663 C C . SER A 1 84 ? -4.164 4.460 8.985 1.00 97.62 84 SER A C 1
ATOM 665 O O . SER A 1 84 ? -5.167 3.798 9.247 1.00 97.62 84 SER A O 1
ATOM 667 N N . HIS A 1 85 ? -3.807 5.520 9.716 1.00 97.81 85 HIS A N 1
ATOM 668 C CA . HIS A 1 85 ? -4.651 6.043 10.798 1.00 97.81 85 HIS A CA 1
AT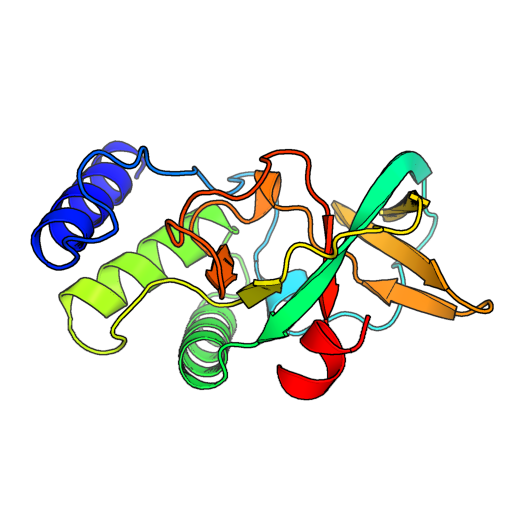OM 669 C C . HIS A 1 85 ? -6.014 6.521 10.275 1.00 97.81 85 HIS A C 1
ATOM 671 O O . HIS A 1 85 ? -7.050 6.154 10.835 1.00 97.81 85 HIS A O 1
ATOM 677 N N . SER A 1 86 ? -6.023 7.268 9.166 1.00 97.69 86 SER A N 1
ATOM 678 C CA . SER A 1 86 ? -7.256 7.731 8.524 1.00 97.69 86 SER A CA 1
ATOM 679 C C . SER A 1 86 ? -8.123 6.561 8.054 1.00 97.69 86 SER A C 1
ATOM 681 O O . SER A 1 86 ? -9.297 6.509 8.402 1.00 97.69 86 SER A O 1
ATOM 683 N N . MET A 1 87 ? -7.552 5.574 7.357 1.00 98.06 87 MET A N 1
ATOM 684 C CA . MET A 1 87 ? -8.288 4.398 6.878 1.00 98.06 87 MET A CA 1
ATOM 685 C C . MET A 1 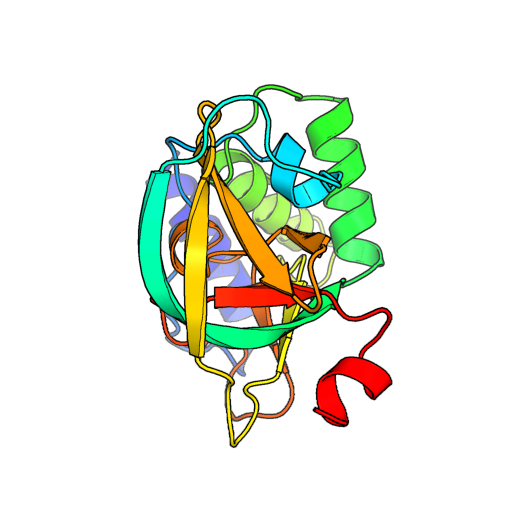87 ? -8.903 3.595 8.028 1.00 98.06 87 MET A C 1
ATOM 687 O O . MET A 1 87 ? -10.070 3.225 7.955 1.00 98.06 87 MET A O 1
ATOM 691 N N . LEU A 1 88 ? -8.172 3.386 9.126 1.00 97.00 88 LEU A N 1
ATOM 692 C CA . LEU A 1 88 ? -8.724 2.729 10.316 1.00 97.00 88 LEU A CA 1
ATOM 693 C C . LEU A 1 88 ? -9.829 3.560 10.982 1.00 97.00 88 LEU A C 1
ATOM 695 O O . LEU A 1 88 ? -10.817 3.003 11.451 1.00 97.00 88 LEU A O 1
ATOM 699 N N . SER A 1 89 ? -9.705 4.887 10.992 1.00 96.94 89 SER A N 1
ATOM 700 C CA . SER A 1 89 ? -10.772 5.768 11.484 1.00 96.94 89 SER A CA 1
ATOM 701 C C . SER A 1 89 ? -12.033 5.660 10.618 1.00 96.94 89 SER A C 1
ATOM 703 O O . SER A 1 89 ? -13.137 5.591 11.153 1.00 96.94 89 SER A O 1
ATOM 705 N N . GLN A 1 90 ? -11.876 5.566 9.294 1.00 97.00 90 GLN A N 1
ATOM 706 C CA . GLN A 1 90 ? -12.980 5.364 8.349 1.00 97.00 90 GLN A CA 1
ATOM 707 C C . GLN A 1 90 ? -13.683 4.013 8.554 1.00 97.00 90 GLN A C 1
ATOM 709 O O . GLN A 1 90 ? -14.897 3.925 8.372 1.00 97.00 90 GLN A O 1
ATOM 714 N N . VAL A 1 91 ? -12.953 2.975 8.983 1.00 95.88 91 VAL A N 1
ATOM 715 C CA . VAL A 1 91 ? -13.554 1.694 9.398 1.00 95.88 91 VAL A CA 1
ATOM 716 C C . VAL A 1 91 ? -14.458 1.884 10.615 1.00 95.88 91 VAL A C 1
ATOM 718 O O . VAL A 1 91 ? -15.612 1.467 10.598 1.00 95.88 91 VAL A O 1
ATOM 721 N N . GLN A 1 92 ? -13.979 2.583 11.648 1.00 94.62 92 GLN A N 1
ATOM 722 C CA . GLN A 1 92 ? -14.774 2.847 12.857 1.00 94.62 92 GLN A CA 1
ATOM 723 C C . GLN A 1 92 ? -16.021 3.694 12.573 1.00 94.62 92 GLN A C 1
ATOM 725 O O . GLN A 1 92 ? -17.062 3.523 13.203 1.00 94.62 92 GLN A O 1
ATOM 730 N N . GLN A 1 93 ? -15.934 4.582 11.583 1.00 95.62 93 GLN A N 1
ATOM 731 C CA . GLN A 1 93 ? -17.056 5.387 11.096 1.00 95.62 93 GLN A CA 1
ATOM 732 C C . GLN A 1 93 ? -17.968 4.628 10.119 1.00 95.62 93 GLN A C 1
ATOM 734 O O . GLN A 1 93 ? -18.920 5.209 9.604 1.00 95.62 93 GLN A O 1
ATOM 739 N N . LYS A 1 94 ? -17.701 3.339 9.863 1.00 95.06 94 LYS A N 1
ATOM 740 C CA . LYS A 1 94 ? -18.447 2.472 8.936 1.00 95.06 94 LYS A CA 1
ATOM 741 C C . LYS A 1 94 ? -18.481 2.987 7.490 1.00 95.06 94 LYS A C 1
ATOM 743 O O . LYS A 1 94 ? -19.377 2.643 6.725 1.00 95.06 94 LYS A O 1
ATOM 748 N N . VAL A 1 95 ? -17.490 3.787 7.096 1.00 96.44 95 VAL A N 1
ATOM 749 C CA . VAL A 1 95 ? -17.321 4.282 5.717 1.00 96.44 95 VAL A CA 1
ATOM 750 C C . VAL A 1 95 ? -16.691 3.203 4.824 1.00 96.44 95 VAL A C 1
ATOM 752 O O . VAL A 1 95 ? -16.957 3.134 3.623 1.00 96.44 95 VAL A O 1
ATOM 755 N N . THR A 1 96 ? -15.877 2.323 5.406 1.00 95.25 96 THR A N 1
ATOM 756 C CA . THR A 1 96 ? -15.341 1.108 4.776 1.00 95.25 96 THR A CA 1
ATOM 757 C C . THR A 1 96 ? -15.384 -0.044 5.778 1.00 95.25 96 THR A C 1
ATOM 759 O O . THR A 1 96 ? -15.382 0.192 6.982 1.00 95.25 96 THR A O 1
ATOM 762 N N . SER A 1 97 ? -15.429 -1.289 5.309 1.00 93.19 97 SER A N 1
ATOM 763 C CA . SER A 1 97 ? -15.421 -2.466 6.189 1.00 93.19 97 SER A CA 1
ATOM 764 C C . SER A 1 97 ? -14.019 -2.841 6.667 1.00 93.19 97 SER A C 1
ATOM 766 O O . SER A 1 97 ? -13.872 -3.468 7.708 1.00 93.19 97 SER A O 1
ATOM 768 N N . ASN A 1 98 ? -12.981 -2.462 5.920 1.00 93.94 98 ASN A N 1
ATOM 769 C CA . ASN A 1 98 ? -11.596 -2.787 6.237 1.00 93.94 98 ASN A CA 1
ATOM 770 C C . ASN A 1 98 ? -10.639 -1.659 5.810 1.00 93.94 98 ASN A C 1
ATOM 772 O O . ASN A 1 98 ? -11.003 -0.819 4.973 1.00 93.94 98 ASN A O 1
ATOM 776 N N . PRO A 1 99 ? -9.420 -1.611 6.383 1.00 95.56 99 PRO A N 1
ATOM 777 C CA . PRO A 1 99 ? -8.429 -0.586 6.059 1.00 95.56 99 PRO A CA 1
ATOM 778 C C . PRO A 1 99 ? -7.609 -0.908 4.794 1.00 95.56 99 PRO A C 1
ATOM 780 O O . PRO A 1 99 ? -6.735 -0.122 4.420 1.00 95.56 99 PRO A O 1
ATOM 783 N N . TYR A 1 100 ? -7.850 -2.053 4.151 1.00 96.38 100 TYR A N 1
ATOM 784 C CA . TYR A 1 100 ? -6.998 -2.595 3.099 1.00 96.38 100 TYR A CA 1
ATOM 785 C C . TYR A 1 100 ? -7.240 -1.901 1.762 1.00 96.38 100 TYR A C 1
ATOM 787 O O . TYR A 1 100 ? -8.285 -2.057 1.133 1.00 96.38 100 TYR A O 1
ATOM 795 N N . VAL A 1 101 ? -6.236 -1.157 1.303 1.00 97.69 101 VAL A N 1
ATOM 796 C CA . VAL A 1 101 ? -6.219 -0.509 -0.016 1.00 97.69 101 VAL A CA 1
ATOM 797 C C . VAL A 1 101 ? -5.789 -1.498 -1.100 1.00 97.69 101 VAL A C 1
ATOM 799 O O . VAL A 1 101 ? -6.253 -1.412 -2.239 1.00 97.69 101 VAL A O 1
ATOM 802 N N . TRP A 1 102 ? -4.934 -2.456 -0.744 1.00 96.81 102 TRP A N 1
ATOM 803 C CA . TRP A 1 102 ? -4.430 -3.478 -1.655 1.00 96.81 102 TRP A CA 1
ATOM 804 C C . TRP A 1 102 ? -4.642 -4.875 -1.092 1.00 96.81 102 TRP A C 1
ATOM 806 O O . TRP A 1 102 ? -4.436 -5.119 0.099 1.00 96.81 102 TRP A O 1
ATOM 816 N N . TRP A 1 103 ? -4.993 -5.788 -1.989 1.00 94.81 103 TRP A N 1
ATOM 817 C CA . TRP A 1 103 ? -5.086 -7.210 -1.718 1.00 94.81 103 TRP A CA 1
ATOM 818 C C . TRP A 1 103 ? -3.906 -7.924 -2.346 1.00 94.81 103 TRP A C 1
ATOM 820 O O . TRP A 1 103 ? -3.690 -7.798 -3.548 1.00 94.81 103 TRP A O 1
ATOM 830 N N . ILE A 1 104 ? -3.152 -8.668 -1.545 1.00 92.25 104 I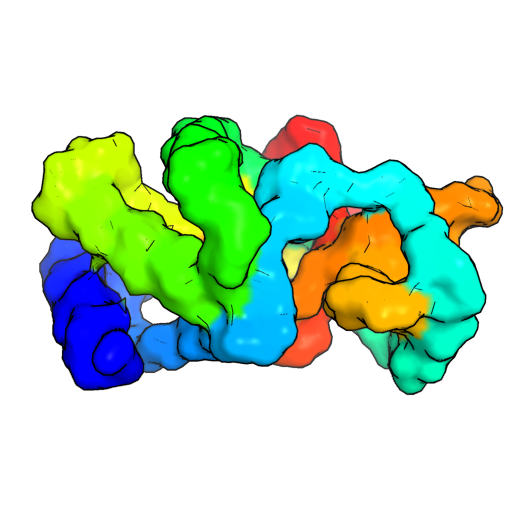LE A N 1
ATOM 831 C CA . ILE A 1 104 ? -2.051 -9.497 -2.027 1.00 92.25 104 ILE A CA 1
ATOM 832 C C . ILE A 1 104 ? -2.520 -10.943 -2.199 1.00 92.25 104 ILE A C 1
ATOM 834 O O . ILE A 1 104 ? -3.164 -11.520 -1.318 1.00 92.25 104 ILE A O 1
ATOM 838 N N . TYR A 1 105 ? -2.169 -11.521 -3.344 1.00 88.62 105 TYR A N 1
ATOM 839 C CA . TYR A 1 105 ? -2.170 -12.954 -3.576 1.00 88.62 105 TYR A CA 1
ATOM 840 C C . TYR A 1 105 ? -0.735 -13.454 -3.456 1.00 88.62 105 TYR A C 1
ATOM 842 O O . TYR A 1 105 ? 0.158 -13.046 -4.210 1.00 88.62 105 TYR A O 1
ATOM 850 N N . GLU A 1 106 ? -0.499 -14.335 -2.493 1.00 79.88 106 GLU A N 1
ATOM 851 C CA . GLU A 1 106 ? 0.792 -14.996 -2.386 1.00 79.88 106 GLU A CA 1
ATOM 852 C C . GLU A 1 106 ? 0.901 -16.037 -3.505 1.00 79.88 106 GLU A C 1
ATOM 854 O O . GLU A 1 106 ? 0.326 -17.118 -3.418 1.00 79.88 106 GLU A O 1
ATOM 859 N N . SER A 1 107 ? 1.606 -15.685 -4.584 1.00 75.00 107 SER A N 1
ATOM 860 C CA . SER A 1 107 ? 1.936 -16.644 -5.643 1.00 75.00 107 SER A CA 1
ATOM 861 C C . SER A 1 107 ? 2.762 -17.787 -5.053 1.00 75.00 107 SER A C 1
ATOM 863 O O . SER A 1 107 ? 3.699 -17.548 -4.291 1.00 75.00 107 SER A O 1
ATOM 865 N N . SER A 1 108 ? 2.447 -19.020 -5.448 1.00 72.69 108 SER A N 1
ATOM 866 C CA . SER A 1 108 ? 3.197 -20.223 -5.069 1.00 72.69 108 SER A CA 1
ATOM 867 C C . SER A 1 108 ? 4.605 -20.271 -5.673 1.00 72.69 108 SER A C 1
ATOM 869 O O . SER A 1 108 ? 5.428 -21.081 -5.257 1.00 72.69 108 SER A O 1
ATOM 871 N N . SER A 1 109 ? 4.892 -19.426 -6.667 1.00 76.44 109 SER A N 1
ATOM 872 C CA . SER A 1 109 ? 6.181 -19.365 -7.361 1.00 76.44 109 SER A CA 1
ATOM 873 C C . SER A 1 109 ? 6.556 -17.914 -7.696 1.00 76.44 109 SER A C 1
ATOM 875 O O . SER A 1 109 ? 6.544 -17.521 -8.871 1.00 76.44 109 SER A O 1
ATOM 877 N N . PRO A 1 110 ? 6.865 -17.078 -6.687 1.00 80.94 110 PRO A N 1
ATOM 878 C CA . PRO A 1 110 ? 7.123 -15.664 -6.906 1.00 80.94 110 PRO A CA 1
ATOM 879 C C . PRO A 1 110 ? 8.414 -15.460 -7.705 1.00 80.94 110 PRO A C 1
ATOM 881 O O . PRO A 1 110 ? 9.452 -16.081 -7.466 1.00 80.94 110 PRO A O 1
ATOM 884 N N . LYS A 1 111 ? 8.371 -14.545 -8.675 1.00 85.88 111 LYS A N 1
ATOM 885 C CA . LYS A 1 111 ? 9.551 -14.214 -9.482 1.00 85.88 111 LYS A CA 1
ATOM 886 C C . LYS A 1 111 ? 10.473 -13.293 -8.690 1.00 85.88 111 LYS A C 1
ATOM 888 O O . LYS A 1 111 ? 10.026 -12.277 -8.162 1.00 85.88 111 LYS A O 1
ATOM 893 N N . ARG A 1 112 ? 11.775 -13.588 -8.694 1.00 90.75 112 ARG A N 1
ATOM 894 C CA . ARG A 1 112 ? 12.794 -12.688 -8.134 1.00 90.75 112 ARG A CA 1
ATOM 895 C C . ARG A 1 112 ? 13.131 -11.553 -9.090 1.00 90.75 112 ARG A C 1
ATOM 897 O O . ARG A 1 112 ? 13.366 -11.794 -10.279 1.00 90.75 112 ARG A O 1
ATOM 904 N N . ARG A 1 113 ? 13.142 -10.317 -8.589 1.00 92.62 113 ARG A N 1
ATOM 905 C CA . ARG A 1 113 ? 13.486 -9.107 -9.354 1.00 92.62 113 ARG A CA 1
ATOM 906 C C . ARG A 1 113 ? 14.294 -8.134 -8.505 1.00 92.62 113 ARG A C 1
ATOM 908 O O . ARG A 1 113 ? 14.090 -8.057 -7.296 1.00 92.62 113 ARG A O 1
ATOM 915 N N . ALA A 1 114 ? 15.165 -7.376 -9.166 1.00 94.75 114 ALA A N 1
ATOM 916 C CA . ALA A 1 114 ? 15.875 -6.264 -8.554 1.00 94.75 114 ALA A CA 1
ATOM 917 C C . ALA A 1 114 ? 14.896 -5.116 -8.286 1.00 94.75 114 ALA A C 1
ATOM 919 O O . ALA A 1 114 ? 14.235 -4.633 -9.210 1.00 94.75 114 ALA A O 1
ATOM 920 N N . VAL A 1 115 ? 14.806 -4.695 -7.027 1.00 96.31 115 VAL A N 1
ATOM 921 C CA . VAL A 1 115 ? 14.091 -3.482 -6.629 1.00 96.31 115 VAL A CA 1
ATOM 922 C C . VAL A 1 115 ? 15.033 -2.302 -6.731 1.00 96.31 115 VAL A C 1
ATOM 924 O O . VAL A 1 115 ? 16.175 -2.353 -6.279 1.00 96.31 115 VAL A O 1
ATOM 927 N N . HIS A 1 116 ? 14.519 -1.229 -7.303 1.00 96.31 116 HIS A N 1
ATOM 928 C CA . HIS A 1 116 ? 15.171 0.057 -7.426 1.00 96.31 116 HIS A CA 1
ATOM 929 C C . HIS A 1 116 ? 14.388 1.081 -6.613 1.00 96.31 116 HIS A C 1
ATOM 931 O O . HIS A 1 116 ? 13.164 1.050 -6.632 1.00 96.31 116 HIS A O 1
ATOM 937 N N . GLU A 1 117 ? 15.061 1.981 -5.913 1.00 95.69 117 GLU A N 1
ATOM 938 C CA . GLU A 1 117 ? 14.437 3.125 -5.247 1.00 95.69 117 GLU A CA 1
ATOM 939 C C . GLU A 1 117 ? 14.879 4.412 -5.938 1.00 95.69 117 GLU A C 1
ATOM 941 O O . GLU A 1 117 ? 16.047 4.556 -6.304 1.00 95.69 117 GLU A O 1
ATOM 946 N N . ASP A 1 118 ? 13.935 5.316 -6.175 1.00 94.81 118 ASP A N 1
ATOM 947 C CA . ASP A 1 118 ? 14.218 6.629 -6.745 1.00 94.81 118 ASP A CA 1
ATOM 948 C C . ASP A 1 118 ? 14.532 7.677 -5.666 1.00 94.81 118 ASP A C 1
ATOM 950 O O . ASP A 1 118 ? 14.428 7.421 -4.464 1.00 94.81 118 ASP A O 1
ATOM 954 N N . ALA A 1 119 ? 14.897 8.890 -6.089 1.00 90.88 119 ALA A N 1
ATOM 955 C CA . ALA A 1 119 ? 15.251 9.979 -5.175 1.00 90.88 119 ALA A CA 1
ATOM 956 C C . ALA A 1 119 ? 14.101 10.419 -4.243 1.00 90.88 119 ALA A C 1
ATOM 958 O O . ALA A 1 119 ? 14.338 11.109 -3.252 1.00 90.88 119 ALA A O 1
ATOM 959 N N . THR A 1 120 ? 12.858 10.028 -4.542 1.00 89.06 120 THR A N 1
ATOM 960 C CA . THR A 1 120 ? 11.670 10.327 -3.729 1.00 89.06 120 THR A CA 1
ATOM 961 C C . THR A 1 120 ? 11.307 9.196 -2.763 1.00 89.06 120 THR A C 1
ATOM 963 O O . THR A 1 120 ? 10.325 9.293 -2.022 1.00 89.06 120 THR A O 1
ATOM 966 N N . GLY A 1 121 ? 12.103 8.122 -2.739 1.00 90.50 121 GLY A N 1
ATOM 967 C CA . GLY A 1 121 ? 11.868 6.951 -1.902 1.00 90.50 121 GLY A CA 1
ATOM 968 C C . GLY A 1 121 ? 10.779 6.025 -2.449 1.00 90.50 121 GLY A C 1
ATOM 969 O O . GLY A 1 121 ? 10.224 5.224 -1.687 1.00 90.50 121 GLY A O 1
ATOM 970 N N . VAL A 1 122 ? 10.427 6.137 -3.733 1.00 95.06 122 VAL A N 1
ATOM 971 C CA . VAL A 1 122 ? 9.454 5.265 -4.399 1.00 95.06 122 VAL A CA 1
ATOM 972 C C . VAL A 1 122 ? 10.193 4.109 -5.060 1.00 95.06 122 VAL A C 1
ATOM 974 O O . VAL A 1 122 ? 11.251 4.281 -5.662 1.00 95.06 122 VAL A O 1
ATOM 977 N N . THR A 1 123 ? 9.643 2.906 -4.919 1.00 96.19 123 THR A N 1
ATOM 978 C CA . THR A 1 123 ? 10.292 1.674 -5.362 1.00 96.19 123 THR A CA 1
ATOM 979 C C . THR A 1 123 ? 9.731 1.173 -6.685 1.00 96.19 123 THR A C 1
ATOM 981 O O . THR A 1 123 ? 8.519 1.129 -6.879 1.00 96.19 123 THR A O 1
ATOM 984 N N . PHE A 1 124 ? 10.604 0.703 -7.570 1.00 96.44 124 PHE A N 1
ATOM 985 C CA . PHE A 1 124 ? 10.268 0.182 -8.890 1.00 96.44 124 PHE A CA 1
ATOM 986 C C . PHE A 1 124 ? 10.986 -1.137 -9.174 1.00 96.44 124 PHE A C 1
ATOM 988 O O . PHE A 1 124 ? 12.028 -1.440 -8.597 1.00 96.44 124 PHE A O 1
ATOM 995 N N . ILE A 1 125 ? 10.453 -1.903 -10.119 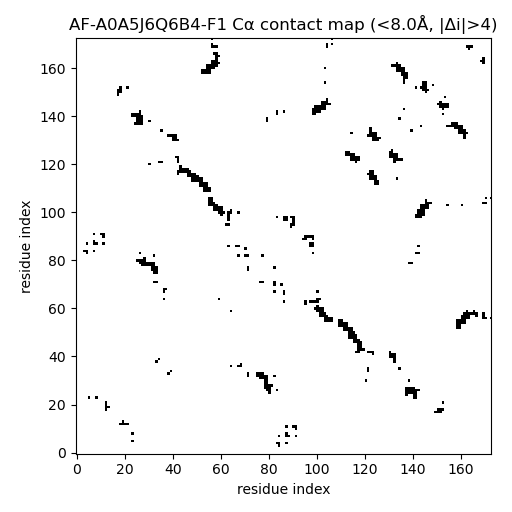1.00 95.00 125 ILE A N 1
ATOM 996 C CA . ILE A 1 125 ? 11.143 -3.024 -10.762 1.00 95.00 125 ILE A CA 1
ATOM 997 C C . ILE A 1 125 ? 11.127 -2.835 -12.275 1.00 95.00 125 ILE A C 1
ATOM 999 O O . ILE A 1 125 ? 10.252 -2.156 -12.816 1.00 95.00 125 ILE A O 1
ATOM 1003 N N . LYS A 1 126 ? 12.070 -3.472 -12.970 1.00 91.44 126 LYS A N 1
ATOM 1004 C CA . LYS A 1 126 ? 12.064 -3.537 -14.433 1.00 91.44 126 LYS A CA 1
ATOM 1005 C C . LYS A 1 126 ? 11.457 -4.865 -14.889 1.00 91.44 126 LYS A C 1
ATOM 1007 O O . LYS A 1 126 ? 11.984 -5.933 -14.573 1.00 91.44 126 LYS A O 1
ATOM 1012 N N . LEU A 1 127 ? 10.346 -4.800 -15.616 1.00 84.94 127 LEU A N 1
ATOM 1013 C CA . LEU A 1 127 ? 9.667 -5.943 -16.228 1.00 84.94 127 LEU A CA 1
ATOM 1014 C C . LEU A 1 127 ? 9.552 -5.705 -17.731 1.00 84.94 127 LEU A C 1
ATOM 1016 O O . LEU A 1 127 ? 9.027 -4.681 -18.156 1.00 84.94 127 LEU A O 1
ATOM 1020 N N . ASP A 1 128 ? 10.103 -6.628 -18.521 1.00 85.50 128 ASP A N 1
ATOM 1021 C CA . ASP A 1 128 ? 10.102 -6.579 -19.991 1.00 85.50 128 ASP A CA 1
ATOM 1022 C C . ASP A 1 128 ? 10.578 -5.225 -20.545 1.00 85.50 128 ASP A C 1
ATOM 1024 O O . ASP A 1 128 ? 9.979 -4.613 -21.425 1.00 85.50 128 ASP A O 1
ATOM 1028 N N . GLY A 1 129 ? 11.657 -4.706 -19.950 1.00 86.00 129 GLY A N 1
ATOM 1029 C CA . GLY A 1 129 ? 12.250 -3.421 -20.317 1.00 86.00 129 GLY A CA 1
ATOM 1030 C C . GLY A 1 129 ? 11.527 -2.185 -19.767 1.00 86.00 129 GLY A C 1
ATOM 1031 O O . GLY A 1 129 ? 12.097 -1.097 -19.834 1.00 86.00 129 GLY A O 1
ATOM 1032 N N . LYS A 1 130 ? 10.338 -2.331 -19.170 1.00 91.19 130 LYS A N 1
ATOM 1033 C CA . LYS A 1 130 ? 9.522 -1.230 -18.638 1.00 91.19 130 LYS A CA 1
ATOM 1034 C C . LYS A 1 130 ? 9.618 -1.137 -17.119 1.00 91.19 130 LYS A C 1
ATOM 1036 O O . LYS A 1 130 ? 9.688 -2.149 -16.423 1.00 91.19 130 LYS A O 1
ATOM 1041 N N . TRP A 1 131 ? 9.605 0.086 -16.602 1.00 93.94 131 TRP A N 1
ATOM 1042 C CA . TRP A 1 131 ? 9.492 0.318 -15.167 1.00 93.94 131 TRP A CA 1
ATOM 1043 C C . TRP A 1 131 ? 8.070 0.043 -14.693 1.00 93.94 131 TRP A C 1
ATOM 1045 O O . TRP A 1 131 ? 7.103 0.416 -15.352 1.00 93.94 131 TRP A O 1
ATOM 1055 N N . GLN A 1 132 ? 7.955 -0.607 -13.543 1.00 93.69 132 GLN A N 1
ATOM 1056 C CA . GLN A 1 132 ? 6.694 -0.804 -12.845 1.00 93.69 132 GLN A CA 1
ATOM 1057 C C . GLN A 1 132 ? 6.870 -0.453 -11.375 1.00 93.69 132 GLN A C 1
ATOM 1059 O O . GLN A 1 132 ? 7.862 -0.839 -10.756 1.00 93.69 132 GLN A O 1
ATOM 1064 N N . LEU A 1 133 ? 5.897 0.273 -10.826 1.00 95.50 133 LEU A N 1
ATOM 1065 C CA . LEU A 1 133 ? 5.818 0.569 -9.402 1.00 95.50 133 LEU A CA 1
ATOM 1066 C C . LEU A 1 133 ? 5.712 -0.744 -8.615 1.00 95.50 133 LEU A C 1
ATOM 1068 O O . LEU A 1 133 ? 4.869 -1.591 -8.917 1.00 95.50 133 LEU A O 1
ATOM 1072 N N . VAL A 1 134 ? 6.563 -0.903 -7.604 1.00 95.56 134 VAL A N 1
ATOM 1073 C CA . VAL A 1 134 ? 6.523 -2.040 -6.682 1.00 95.56 134 VAL A CA 1
ATOM 1074 C C . VAL A 1 134 ? 6.226 -1.547 -5.274 1.00 95.56 134 VAL A C 1
ATOM 1076 O O . VAL A 1 134 ? 6.698 -0.496 -4.841 1.00 95.56 134 VAL A O 1
ATOM 1079 N N . TYR A 1 135 ? 5.430 -2.323 -4.557 1.00 96.31 135 TYR A N 1
ATOM 1080 C CA . TYR A 1 135 ? 4.837 -1.967 -3.283 1.00 96.31 135 TYR A CA 1
ATOM 1081 C C . TYR A 1 135 ? 5.481 -2.788 -2.155 1.00 96.31 135 TYR A C 1
ATOM 1083 O O . TYR A 1 135 ? 5.287 -4.003 -2.113 1.00 96.31 135 TYR A O 1
ATOM 1091 N N . PRO A 1 136 ? 6.250 -2.164 -1.244 1.00 95.31 136 PRO A N 1
ATOM 1092 C CA . PRO A 1 136 ? 6.853 -2.859 -0.111 1.00 95.31 136 PRO A CA 1
ATOM 1093 C C . PRO A 1 136 ? 5.838 -3.039 1.024 1.00 95.31 136 PRO A C 1
ATOM 1095 O O . PRO A 1 136 ? 5.427 -2.057 1.651 1.00 95.31 136 PRO A O 1
ATOM 1098 N N . CYS A 1 137 ? 5.487 -4.285 1.356 1.00 94.69 137 CYS A N 1
ATOM 1099 C CA . CYS A 1 137 ? 4.538 -4.599 2.433 1.00 94.69 137 CYS A CA 1
ATOM 1100 C C . CYS A 1 137 ? 4.956 -3.975 3.770 1.00 94.69 137 CYS A C 1
ATOM 1102 O O . CYS A 1 137 ? 4.117 -3.432 4.488 1.00 94.69 137 CYS A O 1
ATOM 1104 N N . GLN A 1 138 ? 6.256 -3.972 4.079 1.00 94.62 138 GLN A N 1
ATOM 1105 C CA . GLN A 1 138 ? 6.786 -3.370 5.303 1.00 94.62 138 GLN A CA 1
ATOM 1106 C C . GLN A 1 138 ? 6.450 -1.880 5.422 1.00 94.62 138 GLN A C 1
ATOM 1108 O O . GLN A 1 138 ? 6.144 -1.408 6.514 1.00 94.62 138 GLN A O 1
ATOM 1113 N N . ALA A 1 139 ? 6.515 -1.129 4.319 1.00 96.19 139 ALA A N 1
ATOM 1114 C CA . ALA A 1 139 ? 6.232 0.300 4.356 1.00 96.19 139 ALA A CA 1
ATOM 1115 C C . ALA A 1 139 ? 4.730 0.585 4.386 1.00 96.19 139 ALA A C 1
ATOM 1117 O O . ALA A 1 139 ? 4.313 1.562 5.001 1.00 96.19 139 ALA A O 1
ATOM 1118 N N . LEU A 1 140 ? 3.923 -0.240 3.722 1.00 96.81 140 LEU A N 1
ATOM 1119 C CA . LEU A 1 140 ? 2.476 -0.037 3.626 1.00 96.81 140 LEU A CA 1
ATOM 1120 C C . LEU A 1 140 ? 1.738 -0.510 4.884 1.00 96.81 140 LEU A C 1
ATOM 1122 O O . LEU A 1 140 ? 0.694 0.043 5.226 1.00 96.81 140 LEU A O 1
ATOM 1126 N N . GLY A 1 141 ? 2.294 -1.492 5.598 1.00 95.75 141 GLY A N 1
ATOM 1127 C CA . GLY A 1 141 ? 1.741 -2.013 6.843 1.00 95.75 141 GLY A CA 1
ATOM 1128 C C . GLY A 1 141 ? 0.299 -2.499 6.680 1.00 95.75 141 GLY A C 1
ATOM 1129 O O . GLY A 1 141 ? -0.015 -3.249 5.761 1.00 95.75 141 GLY A O 1
ATOM 1130 N N . VAL A 1 142 ? -0.576 -2.032 7.570 1.00 95.19 142 VAL A N 1
ATOM 1131 C CA . VAL A 1 142 ? -2.004 -2.388 7.655 1.00 95.19 142 VAL A CA 1
ATOM 1132 C C . VAL A 1 142 ? -2.842 -1.997 6.429 1.00 95.19 142 VAL A C 1
ATOM 1134 O O . VAL A 1 142 ? -3.990 -2.401 6.315 1.00 95.19 142 VAL A O 1
ATOM 1137 N N . LEU A 1 143 ? -2.296 -1.228 5.483 1.00 97.31 143 LEU A N 1
ATOM 1138 C CA . LEU A 1 143 ? -2.996 -0.902 4.233 1.00 97.31 143 LEU A CA 1
ATOM 1139 C C . LEU A 1 143 ? -3.056 -2.087 3.252 1.00 97.31 143 LEU A C 1
ATOM 1141 O O . LEU A 1 143 ? -3.684 -1.969 2.199 1.00 97.31 143 LEU A O 1
ATOM 1145 N N . VAL A 1 144 ? -2.388 -3.201 3.559 1.00 96.06 144 VAL A N 1
ATOM 1146 C CA . VAL A 1 144 ? -2.309 -4.390 2.702 1.00 96.06 144 VAL A CA 1
ATOM 1147 C C . VAL A 1 144 ? -2.886 -5.588 3.442 1.00 96.06 144 VAL A C 1
ATOM 1149 O O . VAL A 1 144 ? -2.397 -5.931 4.521 1.00 96.06 144 VAL A O 1
ATOM 1152 N N . GLY A 1 145 ? -3.873 -6.242 2.836 1.00 93.56 145 GLY A N 1
ATOM 1153 C CA . GLY A 1 145 ? -4.455 -7.492 3.326 1.00 93.56 145 GLY A CA 1
ATOM 1154 C C . GLY A 1 145 ? -4.193 -8.650 2.361 1.00 93.56 145 GLY A C 1
ATOM 1155 O O . GLY A 1 145 ? -4.028 -8.436 1.160 1.00 93.56 145 GLY A O 1
ATOM 1156 N N . ARG A 1 146 ? -4.130 -9.883 2.863 1.00 88.25 146 ARG A N 1
ATOM 1157 C CA . ARG A 1 146 ? -3.996 -11.115 2.071 1.00 88.25 146 ARG A CA 1
ATOM 1158 C C . ARG A 1 146 ? -5.351 -11.703 1.744 1.00 88.25 146 ARG A C 1
ATOM 1160 O O . ARG A 1 146 ? -6.195 -11.793 2.616 1.00 88.25 146 ARG A O 1
ATOM 1167 N N . GLN A 1 147 ? -5.532 -12.183 0.524 1.00 80.62 147 GLN A N 1
ATOM 1168 C CA . GLN A 1 147 ? -6.745 -12.895 0.121 1.00 80.62 147 GLN A CA 1
ATOM 1169 C C . GLN A 1 147 ? -6.416 -14.341 -0.265 1.00 80.62 147 GLN A C 1
ATOM 1171 O O . GLN A 1 147 ? -5.371 -14.604 -0.862 1.00 80.62 147 GLN A O 1
ATOM 1176 N N . GLY A 1 148 ? -7.313 -15.278 0.061 1.00 63.97 148 GLY A N 1
ATOM 1177 C CA . GLY A 1 148 ? -7.180 -16.695 -0.309 1.00 63.97 148 GLY A CA 1
ATOM 1178 C C . GLY A 1 148 ? -6.275 -17.547 0.592 1.00 63.97 148 GLY A C 1
ATOM 1179 O O . GLY A 1 148 ? -5.812 -18.593 0.150 1.00 63.97 148 GLY A O 1
ATOM 1180 N N . ALA A 1 149 ? -6.020 -17.119 1.830 1.00 65.56 149 ALA A N 1
ATOM 1181 C CA . ALA A 1 149 ? -5.304 -17.887 2.852 1.00 65.56 149 ALA A CA 1
ATOM 1182 C C . ALA A 1 149 ? -5.967 -17.715 4.227 1.00 65.56 149 ALA A C 1
ATOM 1184 O O . ALA A 1 149 ? -7.018 -17.089 4.316 1.00 65.56 149 ALA A O 1
ATOM 1185 N N . GLY A 1 150 ? -5.352 -18.265 5.282 1.00 67.50 150 GLY A N 1
ATOM 1186 C CA . GLY A 1 150 ? -5.952 -18.346 6.616 1.00 67.50 150 GLY A CA 1
ATOM 1187 C C . GLY A 1 150 ? -6.369 -17.003 7.223 1.00 67.50 150 GLY A C 1
ATOM 1188 O O . GLY A 1 150 ? -7.448 -16.937 7.794 1.00 67.50 150 GLY A O 1
ATOM 1189 N N . TYR A 1 151 ? -5.561 -15.940 7.080 1.00 80.69 151 TYR A N 1
ATOM 1190 C CA . TYR A 1 151 ? -5.818 -14.640 7.719 1.00 80.69 151 TYR A CA 1
ATOM 1191 C C . TYR A 1 151 ? -5.380 -13.451 6.852 1.00 80.69 151 TYR A C 1
ATOM 1193 O O . TYR A 1 151 ? -4.314 -13.500 6.230 1.00 80.69 151 TYR A O 1
ATOM 1201 N N . TYR A 1 152 ? -6.134 -12.338 6.871 1.00 84.69 152 TYR A N 1
ATOM 1202 C CA . TYR A 1 152 ? -5.795 -11.141 6.075 1.00 84.69 152 TYR A CA 1
ATOM 1203 C C . TYR A 1 152 ? -4.434 -10.534 6.450 1.00 84.69 152 TYR A C 1
ATOM 1205 O O . TYR A 1 152 ? -3.772 -9.926 5.611 1.00 84.69 152 TYR A O 1
ATOM 1213 N N . GLU A 1 153 ? -3.986 -10.705 7.694 1.00 87.06 153 GLU A N 1
ATOM 1214 C CA . GLU A 1 153 ? -2.720 -10.144 8.182 1.00 87.06 153 GLU A CA 1
ATOM 1215 C C . GLU A 1 153 ? -1.496 -11.037 7.939 1.00 87.06 153 GLU A C 1
ATOM 1217 O O . GLU A 1 153 ? -0.368 -10.607 8.199 1.00 87.06 153 GLU A O 1
ATOM 1222 N N . ASP A 1 154 ? -1.691 -12.254 7.425 1.00 86.75 154 ASP A N 1
ATOM 1223 C CA . ASP A 1 154 ? -0.623 -13.234 7.213 1.00 86.75 154 ASP A CA 1
ATOM 1224 C C . ASP A 1 154 ? 0.147 -12.972 5.910 1.00 86.75 154 ASP A C 1
ATOM 1226 O O . ASP A 1 154 ? 0.108 -13.746 4.952 1.00 86.75 154 ASP A O 1
ATOM 1230 N N . ILE A 1 155 ? 0.803 -11.813 5.854 1.00 86.12 155 ILE A N 1
ATOM 1231 C CA . ILE A 1 155 ? 1.622 -11.367 4.724 1.00 86.12 155 ILE A CA 1
ATOM 1232 C C . ILE A 1 155 ? 3.072 -11.241 5.193 1.00 86.12 155 ILE A C 1
ATOM 1234 O O . ILE A 1 155 ? 3.324 -10.537 6.185 1.00 86.12 155 ILE A O 1
ATOM 1238 N N . PRO A 1 156 ? 4.049 -11.807 4.459 1.00 85.81 156 PRO A N 1
ATOM 1239 C CA . PRO A 1 156 ? 5.454 -11.632 4.793 1.00 85.81 156 PRO A CA 1
ATOM 1240 C C . PRO A 1 156 ? 5.823 -10.143 4.835 1.00 85.81 156 PRO A C 1
ATOM 1242 O O . PRO A 1 156 ? 5.546 -9.377 3.913 1.00 85.81 156 PRO A O 1
ATOM 1245 N N . ARG A 1 157 ? 6.448 -9.691 5.928 1.00 85.25 157 ARG A N 1
ATOM 1246 C CA . ARG A 1 157 ? 6.739 -8.256 6.126 1.00 85.25 157 ARG A CA 1
ATOM 1247 C C . ARG A 1 157 ? 7.655 -7.699 5.043 1.00 85.25 157 ARG A C 1
ATOM 1249 O O . ARG A 1 157 ? 7.440 -6.593 4.570 1.00 85.25 157 ARG A O 1
ATOM 1256 N N . ASN A 1 158 ? 8.655 -8.475 4.655 1.00 88.19 158 ASN A N 1
ATOM 1257 C CA . ASN A 1 158 ? 9.630 -8.159 3.617 1.00 88.19 158 ASN A CA 1
ATOM 1258 C C . ASN A 1 158 ? 9.131 -8.467 2.193 1.00 88.19 158 ASN A C 1
ATOM 1260 O O . ASN A 1 158 ? 9.924 -8.365 1.259 1.00 88.19 158 ASN A O 1
ATOM 1264 N N . ALA A 1 159 ? 7.858 -8.840 2.018 1.00 89.62 159 ALA A N 1
ATOM 1265 C CA . ALA A 1 159 ? 7.280 -9.050 0.698 1.00 89.62 159 ALA A CA 1
ATOM 1266 C C . ALA A 1 159 ? 7.163 -7.740 -0.086 1.00 89.62 159 ALA A C 1
ATOM 1268 O O . ALA A 1 159 ? 6.947 -6.653 0.465 1.00 89.62 159 ALA A O 1
ATOM 1269 N N . TYR A 1 160 ? 7.243 -7.891 -1.401 1.00 94.25 160 TYR A N 1
ATOM 1270 C CA . TYR A 1 160 ? 6.980 -6.851 -2.379 1.00 94.25 160 TYR A CA 1
ATOM 1271 C C . TYR A 1 160 ? 5.903 -7.342 -3.334 1.00 94.25 160 TYR A C 1
ATOM 1273 O O . TYR A 1 160 ? 5.860 -8.525 -3.667 1.00 94.25 160 TYR A O 1
ATOM 1281 N N . PHE A 1 161 ? 5.048 -6.448 -3.815 1.00 94.38 161 PHE A N 1
ATOM 1282 C CA . PHE A 1 161 ? 4.051 -6.810 -4.817 1.00 94.38 161 PHE A CA 1
ATOM 1283 C C . PHE A 1 161 ? 3.936 -5.784 -5.933 1.00 94.38 161 PHE A C 1
ATOM 1285 O O . PHE A 1 161 ? 4.290 -4.615 -5.780 1.00 94.38 161 PHE A O 1
ATOM 1292 N N . VAL A 1 162 ? 3.413 -6.242 -7.065 1.00 94.06 162 VAL A N 1
ATOM 1293 C CA . VAL A 1 162 ? 2.965 -5.389 -8.169 1.00 94.06 162 VAL A CA 1
ATOM 1294 C C . VAL A 1 162 ? 1.467 -5.537 -8.363 1.00 94.06 162 VAL A C 1
ATOM 1296 O O . VAL A 1 162 ? 0.900 -6.597 -8.086 1.00 94.06 162 VAL A O 1
ATOM 1299 N N . LEU A 1 163 ? 0.834 -4.475 -8.852 1.00 94.12 163 LEU A N 1
ATOM 1300 C CA . LEU A 1 163 ? -0.592 -4.485 -9.136 1.00 94.12 163 LEU A CA 1
ATOM 1301 C C . LEU A 1 163 ? -0.871 -5.113 -10.499 1.00 94.12 163 LEU A C 1
ATOM 1303 O O . LEU A 1 163 ? -0.301 -4.726 -11.517 1.00 94.12 163 LEU A O 1
ATOM 1307 N N . CYS A 1 164 ? -1.778 -6.076 -10.491 1.00 91.31 164 CYS A N 1
ATOM 1308 C CA . CYS A 1 164 ? -2.493 -6.568 -11.650 1.00 91.31 164 CYS A CA 1
ATOM 1309 C C . CYS A 1 164 ? -3.767 -5.740 -11.857 1.00 91.31 164 CYS A C 1
ATOM 1311 O O . CYS A 1 164 ? -4.225 -5.034 -10.958 1.00 91.31 164 CYS A O 1
ATOM 1313 N N . GLU A 1 165 ? -4.360 -5.864 -13.042 1.00 88.44 165 GLU A N 1
ATOM 1314 C CA . GLU A 1 165 ? -5.597 -5.160 -13.402 1.00 88.44 165 GLU A CA 1
ATOM 1315 C C . GLU A 1 165 ? -6.767 -5.512 -12.474 1.00 88.44 165 GLU A C 1
ATOM 1317 O O . GLU A 1 165 ? -7.608 -4.668 -12.175 1.00 88.44 165 GLU A O 1
ATOM 1322 N N . ASN A 1 166 ? -6.825 -6.766 -12.024 1.00 89.12 166 ASN A N 1
ATOM 1323 C CA . ASN A 1 166 ? -7.875 -7.293 -11.164 1.00 89.12 166 ASN A CA 1
ATOM 1324 C C . ASN A 1 166 ? -7.416 -8.571 -10.441 1.00 89.12 166 ASN A C 1
ATOM 1326 O O . ASN A 1 166 ? -6.320 -9.092 -10.668 1.00 89.12 166 ASN A O 1
ATOM 1330 N N . GLU A 1 167 ? -8.295 -9.087 -9.586 1.00 89.19 167 GLU A N 1
ATOM 1331 C CA . GLU A 1 167 ? -8.094 -10.323 -8.831 1.00 89.19 167 GLU A CA 1
ATOM 1332 C C . GLU A 1 167 ? -7.845 -11.544 -9.725 1.00 89.19 167 GLU A C 1
ATOM 1334 O O . GLU A 1 167 ? -6.930 -12.324 -9.468 1.00 89.19 167 GLU A O 1
ATOM 1339 N N . ALA A 1 168 ? -8.630 -11.713 -10.794 1.00 87.31 168 ALA A N 1
ATOM 1340 C CA . ALA A 1 168 ? -8.502 -12.867 -11.679 1.00 87.31 168 ALA A CA 1
ATOM 1341 C C . ALA A 1 168 ? -7.120 -12.913 -12.350 1.00 87.31 168 ALA A C 1
ATOM 1343 O O . ALA A 1 168 ? -6.534 -13.985 -12.486 1.00 87.31 168 ALA A O 1
ATOM 1344 N N . ALA A 1 169 ? -6.575 -11.756 -12.729 1.00 87.19 169 ALA A N 1
ATOM 1345 C CA . ALA A 1 169 ? -5.214 -11.639 -13.236 1.00 87.19 169 ALA A CA 1
ATOM 1346 C C . ALA A 1 169 ? -4.170 -11.943 -12.149 1.00 87.19 169 ALA A C 1
ATOM 1348 O O . ALA A 1 169 ? -3.207 -12.655 -12.423 1.00 87.19 169 ALA A O 1
ATOM 1349 N N . ALA A 1 170 ? -4.372 -11.464 -10.917 1.00 84.81 170 ALA A N 1
ATOM 1350 C CA . ALA A 1 170 ? -3.462 -11.744 -9.806 1.00 84.81 170 ALA A CA 1
ATOM 1351 C C . ALA A 1 170 ? -3.392 -13.243 -9.459 1.00 84.81 170 ALA A C 1
ATOM 1353 O O . ALA A 1 170 ? -2.308 -13.737 -9.174 1.00 84.81 170 ALA A O 1
ATOM 1354 N N . ARG A 1 171 ? -4.519 -13.966 -9.532 1.00 83.94 171 ARG A N 1
ATOM 1355 C CA . ARG A 1 171 ? -4.611 -15.408 -9.227 1.00 83.94 171 ARG A CA 1
ATOM 1356 C C . ARG A 1 171 ? -4.039 -16.326 -10.312 1.00 83.94 171 ARG A C 1
ATOM 1358 O O . ARG A 1 171 ? -3.709 -17.469 -10.019 1.00 83.94 171 ARG A O 1
ATOM 1365 N N . LYS A 1 172 ? -3.960 -15.864 -11.564 1.00 83.19 172 LYS A N 1
ATOM 1366 C CA . LYS A 1 172 ? -3.427 -16.642 -12.703 1.00 83.19 172 LYS A CA 1
ATOM 1367 C C . LYS A 1 172 ? -1.893 -16.713 -12.739 1.00 83.19 172 LYS A C 1
ATOM 1369 O O . LYS A 1 172 ? -1.347 -17.420 -13.584 1.00 83.19 172 LYS A O 1
ATOM 1374 N N . HIS A 1 173 ? -1.211 -15.951 -11.886 1.00 67.50 173 HIS A N 1
ATOM 1375 C CA . HIS A 1 173 ? 0.242 -15.768 -11.861 1.00 67.50 173 HIS A CA 1
ATOM 1376 C C . HIS A 1 173 ? 0.846 -16.234 -10.535 1.00 67.50 173 HIS A C 1
ATOM 1378 O O . HIS A 1 173 ? 2.039 -16.609 -10.550 1.00 67.50 173 HIS A O 1
#

Nearest PDB structures (foldseek):
  8xl6-assembly1_G  TM=3.590E-01  e=7.286E+00  Homo sapiens
  8xl6-assembly1_C  TM=3.590E-01  e=8.752E+00  Homo sapiens
  8xl7-assembly1_I  TM=3.590E-01  e=8.752E+00  Homo sapiens

Foldseek 3Di:
DVVLLQVLVVVLCVVDVLCPPPDFQAADPVAFCVCVLVDDFDADPDKDWDDKAFAAEKAFPVQLSVVLVVVCVVPVRHALRNSLSVLSVCCVVVSDVFLAGMETEGDPDTDIFTWIAHPNRWIWTADPNGIFGKAQQNNNTRNYFYPDDSHGNPDDNRYIYGYDPDDVRSVVD

Sequence (173 aa):
MEKSIEMLWKLYLKDDPDLKGAKLRLASRAKLAKPWVTGVASPQGTTTMLSNVEIHKAWTNPHALNIARKTIESNPKFTLRELSHSMLSQVQQKVTSNPYVWWIYESSSPKRRAVHEDATGVTFIKLDGKWQLVYPCQALGVLVGRQGAGYYEDIPRNAYFVLCENEAAARKH